Protein AF-A0A0A1X559-F1 (afdb_monomer_lite)

pLDDT: mean 78.68, std 15.58, range [46.06, 96.06]

Foldseek 3Di:
DDPPVPFQAAPQARHGFPDADPQQSPHGHVDPVSCVVCCVVCVVVRHVPNPPPPDPPPPDPPPDDDDDDDDDDDPDDPPPDDVCVVVVVVVVVVVVVVVVVVVVVVVVVVVD

Structure (mmCIF, N/CA/C/O backbone):
data_AF-A0A0A1X559-F1
#
_entry.id   AF-A0A0A1X559-F1
#
loop_
_atom_site.group_PDB
_atom_site.id
_atom_site.type_symbol
_atom_site.label_atom_id
_atom_site.label_alt_id
_atom_site.label_comp_id
_atom_site.label_asym_id
_atom_site.label_entity_id
_atom_site.label_seq_id
_atom_site.pdbx_PDB_ins_code
_atom_site.Cartn_x
_atom_site.Cartn_y
_atom_site.Cartn_z
_atom_site.occupancy
_atom_site.B_iso_or_equiv
_atom_site.auth_seq_id
_atom_site.auth_comp_id
_atom_site.auth_asym_id
_atom_s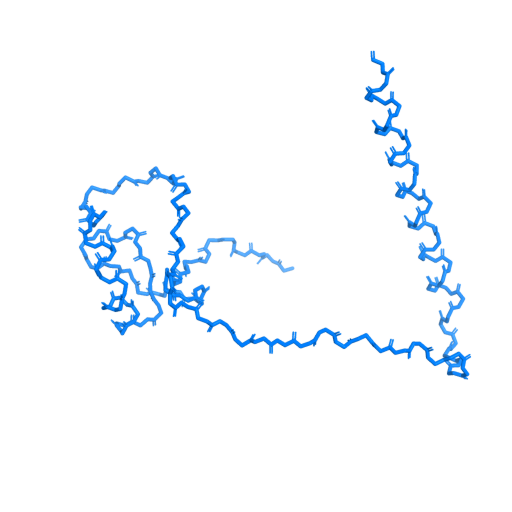ite.auth_atom_id
_atom_site.pdbx_PDB_model_num
ATOM 1 N N . PRO A 1 1 ? 0.859 -6.441 22.419 1.00 48.69 1 PRO A N 1
ATOM 2 C CA . PRO A 1 1 ? 1.602 -7.063 21.298 1.00 48.69 1 PRO A CA 1
ATOM 3 C C . PRO A 1 1 ? 2.494 -6.024 20.614 1.00 48.69 1 PRO A C 1
ATOM 5 O O . PRO A 1 1 ? 1.995 -4.993 20.176 1.00 48.69 1 PRO A O 1
ATOM 8 N N . GLU A 1 2 ? 3.807 -6.257 20.588 1.00 46.06 2 GLU A N 1
ATOM 9 C CA . GLU A 1 2 ? 4.747 -5.378 19.886 1.00 46.06 2 GLU A CA 1
ATOM 10 C C . GLU A 1 2 ? 4.391 -5.336 18.397 1.00 46.06 2 GLU A C 1
ATOM 12 O O . GLU A 1 2 ? 4.507 -6.327 17.671 1.00 46.06 2 GLU A O 1
ATOM 17 N N . ILE A 1 3 ? 3.913 -4.183 17.931 1.00 50.03 3 ILE A N 1
ATOM 18 C CA . ILE A 1 3 ? 3.712 -3.945 16.508 1.00 50.03 3 ILE A CA 1
ATOM 19 C C . ILE A 1 3 ? 5.108 -3.734 15.933 1.00 50.03 3 ILE A C 1
ATOM 21 O O . ILE A 1 3 ? 5.698 -2.667 16.069 1.00 50.03 3 ILE A O 1
ATOM 25 N N . ASN A 1 4 ? 5.679 -4.776 15.332 1.00 55.16 4 ASN A N 1
ATOM 26 C CA . ASN A 1 4 ? 6.926 -4.639 14.595 1.00 55.16 4 ASN A CA 1
ATOM 27 C C . ASN A 1 4 ? 6.638 -3.807 13.331 1.00 55.16 4 ASN A C 1
ATOM 29 O O . ASN A 1 4 ? 6.144 -4.328 12.329 1.00 55.16 4 ASN A O 1
ATOM 33 N N . ILE A 1 5 ? 6.877 -2.496 13.426 1.00 59.28 5 ILE A N 1
ATOM 34 C CA . ILE A 1 5 ? 6.582 -1.480 12.398 1.00 59.28 5 ILE A CA 1
ATOM 35 C C . ILE A 1 5 ? 7.466 -1.661 11.148 1.00 59.28 5 ILE A C 1
ATOM 37 O O . ILE A 1 5 ? 7.148 -1.155 10.077 1.00 59.28 5 ILE A O 1
ATOM 41 N N . ALA A 1 6 ? 8.536 -2.458 11.225 1.00 68.50 6 ALA A N 1
ATOM 42 C CA . ALA A 1 6 ? 9.482 -2.672 10.131 1.00 68.50 6 ALA A CA 1
ATOM 43 C C . ALA A 1 6 ? 9.070 -3.797 9.157 1.00 68.50 6 ALA A C 1
ATOM 45 O O . ALA A 1 6 ? 9.921 -4.505 8.608 1.00 68.50 6 ALA A O 1
ATOM 46 N N . LYS A 1 7 ? 7.767 -4.004 8.920 1.00 75.38 7 LYS A N 1
ATOM 47 C CA . LYS A 1 7 ? 7.320 -4.976 7.912 1.00 75.38 7 LYS A CA 1
ATOM 48 C C . LYS A 1 7 ? 7.543 -4.401 6.518 1.00 75.38 7 LYS A C 1
ATOM 50 O O . LYS A 1 7 ? 6.926 -3.417 6.131 1.00 75.38 7 LYS A O 1
ATOM 55 N N . LYS A 1 8 ? 8.409 -5.050 5.740 1.00 87.12 8 LYS A N 1
ATOM 56 C CA . LYS A 1 8 ? 8.620 -4.716 4.328 1.00 87.12 8 LYS A CA 1
ATOM 57 C C . LYS A 1 8 ? 7.358 -5.058 3.543 1.00 87.12 8 LYS A C 1
ATOM 59 O O . LYS A 1 8 ? 6.956 -6.222 3.516 1.00 87.12 8 LYS A O 1
ATOM 64 N N . LEU A 1 9 ? 6.733 -4.061 2.928 1.00 92.25 9 LEU A N 1
ATOM 65 C CA . LEU A 1 9 ? 5.485 -4.228 2.186 1.00 92.25 9 LEU A CA 1
ATOM 66 C C . LEU A 1 9 ? 5.739 -4.338 0.683 1.00 92.25 9 LEU A C 1
ATOM 68 O O . LEU A 1 9 ? 6.721 -3.829 0.146 1.00 92.25 9 LEU A O 1
ATOM 72 N N . CYS A 1 10 ? 4.840 -5.033 -0.002 1.00 93.00 10 CYS A N 1
ATOM 73 C CA . CYS A 1 10 ? 4.833 -5.135 -1.442 1.00 93.00 10 CYS A CA 1
ATOM 74 C C . CYS A 1 10 ? 4.402 -3.800 -2.045 1.00 93.00 10 CYS A C 1
ATOM 76 O O . CYS A 1 10 ? 3.248 -3.406 -1.902 1.00 93.00 10 CYS A O 1
ATOM 78 N N . PHE A 1 11 ? 5.281 -3.171 -2.820 1.00 90.38 11 PHE A N 1
ATOM 79 C CA . PHE A 1 11 ? 4.976 -1.910 -3.503 1.00 90.38 11 PHE A CA 1
ATOM 80 C C . PHE A 1 11 ? 3.846 -2.002 -4.532 1.00 90.38 11 PHE A C 1
ATOM 82 O O . PHE A 1 11 ? 3.378 -0.976 -4.993 1.00 90.38 11 PHE A O 1
ATOM 89 N N . ALA A 1 12 ? 3.409 -3.203 -4.913 1.00 89.62 12 ALA A N 1
ATOM 90 C CA . ALA A 1 12 ? 2.335 -3.388 -5.882 1.00 89.62 12 ALA A CA 1
ATOM 91 C C . ALA A 1 12 ? 0.975 -3.735 -5.261 1.00 89.62 12 ALA A C 1
ATOM 93 O O . ALA A 1 12 ? 0.004 -3.790 -5.999 1.00 89.62 12 ALA A O 1
ATOM 94 N N . CYS A 1 13 ? 0.886 -4.047 -3.963 1.00 90.31 13 CYS A N 1
ATOM 95 C CA . CYS A 1 13 ? -0.397 -4.431 -3.348 1.00 90.31 13 CYS A CA 1
ATOM 96 C C . CYS A 1 13 ? -0.505 -4.183 -1.836 1.00 90.31 13 CYS A C 1
ATOM 98 O O . CYS A 1 13 ? -1.553 -4.444 -1.259 1.00 90.31 13 CYS A O 1
ATOM 100 N N . GLY A 1 14 ? 0.562 -3.745 -1.163 1.00 88.81 14 GLY A N 1
ATOM 101 C CA . GLY A 1 14 ? 0.567 -3.469 0.278 1.00 88.81 14 GLY A CA 1
ATOM 102 C C . GLY A 1 14 ? 0.671 -4.696 1.196 1.00 88.81 14 GLY A C 1
ATOM 103 O O . GLY A 1 14 ? 0.891 -4.532 2.390 1.00 88.81 14 GLY A O 1
ATOM 104 N N . CYS A 1 15 ? 0.579 -5.928 0.681 1.00 91.06 15 CYS A N 1
ATOM 105 C CA . CYS A 1 15 ? 0.794 -7.145 1.480 1.00 91.06 15 CYS A CA 1
ATOM 106 C C . CYS A 1 15 ? 2.264 -7.302 1.914 1.00 91.06 15 CYS A C 1
ATOM 108 O O . CYS A 1 15 ? 3.140 -6.599 1.419 1.00 91.06 15 CYS A O 1
ATOM 110 N N . LEU A 1 16 ? 2.577 -8.274 2.779 1.00 93.19 16 LEU A N 1
ATOM 111 C CA . LEU A 1 16 ? 3.964 -8.563 3.169 1.00 93.19 16 LEU A CA 1
ATOM 112 C C . LEU A 1 16 ? 4.837 -8.883 1.937 1.00 93.19 16 LEU A C 1
ATOM 114 O O . LEU A 1 16 ? 4.508 -9.758 1.137 1.00 93.19 16 LEU A O 1
ATOM 118 N N . GLY A 1 17 ? 5.953 -8.169 1.789 1.00 93.19 17 GLY A N 1
ATOM 119 C CA . GLY A 1 17 ? 6.871 -8.258 0.655 1.00 93.19 17 GLY A CA 1
ATOM 120 C C . GLY A 1 17 ? 8.232 -8.851 1.035 1.00 93.19 17 GLY A C 1
ATOM 121 O O . GLY A 1 17 ? 9.200 -8.098 1.169 1.00 93.19 17 GLY A O 1
ATOM 122 N N . PRO A 1 18 ? 8.360 -10.182 1.196 1.00 91.81 18 PRO A N 1
ATOM 123 C CA . PRO A 1 18 ? 9.633 -10.810 1.554 1.00 91.81 18 PRO A CA 1
ATOM 124 C C . PRO A 1 18 ? 10.710 -10.664 0.467 1.00 91.81 18 PRO A C 1
ATOM 126 O O . PRO A 1 18 ? 11.898 -10.734 0.774 1.00 91.81 18 PRO A O 1
ATOM 129 N N . LEU A 1 19 ? 10.326 -10.443 -0.796 1.00 93.19 19 LEU A N 1
ATOM 130 C CA . LEU A 1 19 ? 11.259 -10.379 -1.920 1.00 93.19 19 LEU A CA 1
ATOM 131 C C . LEU A 1 19 ? 11.699 -8.938 -2.167 1.00 93.19 19 LEU A C 1
ATOM 133 O O . LEU A 1 19 ? 10.877 -8.093 -2.502 1.00 93.19 19 LEU A O 1
ATOM 137 N N . ALA A 1 20 ? 12.992 -8.653 -2.050 1.00 93.44 20 ALA A N 1
ATOM 138 C CA . ALA A 1 20 ? 13.551 -7.368 -2.461 1.00 93.44 20 ALA A CA 1
ATOM 139 C C . ALA A 1 20 ? 13.959 -7.401 -3.943 1.00 93.44 20 ALA A C 1
ATOM 141 O O . ALA A 1 20 ? 14.358 -8.447 -4.460 1.00 93.44 20 ALA A O 1
ATOM 142 N N . CYS A 1 21 ? 13.916 -6.255 -4.625 1.00 93.38 21 CYS A N 1
ATOM 143 C CA . CYS A 1 21 ? 14.505 -6.134 -5.957 1.00 93.38 21 CYS A CA 1
ATOM 144 C C . CYS A 1 21 ? 15.988 -6.539 -5.912 1.00 93.38 21 CYS A C 1
ATOM 146 O O . CYS A 1 21 ? 16.760 -5.982 -5.132 1.00 93.38 21 CYS A O 1
ATOM 148 N N . SER A 1 22 ? 16.405 -7.476 -6.765 1.00 90.38 22 SER A N 1
ATOM 149 C CA . SER A 1 22 ? 17.781 -7.992 -6.779 1.00 90.38 22 SER A CA 1
ATOM 150 C C . SER A 1 22 ? 18.832 -6.930 -7.111 1.00 90.38 22 SER A C 1
ATOM 152 O O . SER A 1 22 ? 19.981 -7.071 -6.698 1.00 90.38 22 SER A O 1
ATOM 154 N N . ARG A 1 23 ? 18.439 -5.869 -7.829 1.00 89.62 23 ARG A N 1
ATOM 155 C CA . ARG A 1 23 ? 19.324 -4.782 -8.260 1.00 89.62 23 ARG A CA 1
ATOM 156 C C . ARG A 1 23 ? 19.492 -3.697 -7.200 1.00 89.62 23 ARG A C 1
ATOM 158 O O . ARG A 1 23 ? 20.613 -3.449 -6.779 1.00 89.62 23 ARG A O 1
ATOM 165 N N . CYS A 1 24 ? 18.404 -3.046 -6.786 1.00 91.06 24 CYS A N 1
ATOM 166 C CA . CYS A 1 24 ? 18.485 -1.912 -5.859 1.00 91.06 24 CYS A CA 1
ATOM 167 C C . CYS A 1 24 ? 18.273 -2.288 -4.393 1.00 91.06 24 CYS A C 1
ATOM 169 O O . CYS A 1 24 ? 18.644 -1.521 -3.522 1.00 91.06 24 CYS A O 1
ATOM 171 N N . ARG A 1 25 ? 17.610 -3.416 -4.103 1.00 89.81 25 ARG A N 1
ATOM 172 C CA . ARG A 1 25 ? 17.151 -3.826 -2.759 1.00 89.81 25 ARG A CA 1
ATOM 173 C C . ARG A 1 25 ? 16.276 -2.808 -1.995 1.00 89.81 25 ARG A C 1
ATOM 175 O O . ARG A 1 25 ? 15.830 -3.135 -0.901 1.00 89.81 25 ARG A O 1
ATOM 182 N N . ASN A 1 26 ? 15.950 -1.663 -2.601 1.00 87.88 26 ASN A N 1
ATOM 183 C CA . ASN A 1 26 ? 15.141 -0.586 -2.016 1.00 87.88 26 ASN A CA 1
ATOM 184 C C . ASN A 1 26 ? 13.626 -0.849 -2.061 1.00 87.88 26 ASN A C 1
ATOM 186 O O . ASN A 1 26 ? 12.882 -0.270 -1.280 1.00 87.88 26 ASN A O 1
ATOM 190 N N . MET A 1 27 ? 13.146 -1.703 -2.975 1.00 89.75 27 MET A N 1
ATOM 191 C CA . MET A 1 27 ? 11.717 -2.021 -3.108 1.00 89.75 27 MET A CA 1
ATOM 192 C C . MET A 1 27 ? 11.443 -3.498 -2.859 1.00 89.75 27 MET A C 1
ATOM 194 O O . MET A 1 27 ? 12.189 -4.366 -3.322 1.00 89.75 27 MET A O 1
ATOM 198 N N . ASN A 1 28 ? 10.334 -3.764 -2.173 1.00 93.94 28 ASN A N 1
ATOM 199 C CA . ASN A 1 28 ? 9.880 -5.087 -1.774 1.00 93.94 28 ASN A CA 1
ATOM 200 C C . ASN A 1 28 ? 8.606 -5.518 -2.514 1.00 93.94 28 ASN A C 1
ATOM 202 O O . ASN A 1 28 ? 7.770 -4.693 -2.884 1.00 93.94 28 ASN A O 1
ATOM 206 N N . TYR A 1 29 ? 8.455 -6.826 -2.727 1.00 95.31 29 TYR A N 1
ATOM 207 C CA . TYR A 1 29 ? 7.355 -7.457 -3.451 1.00 95.31 29 TYR A CA 1
ATOM 208 C C . TYR A 1 29 ? 6.948 -8.776 -2.787 1.00 95.31 29 TYR A C 1
ATOM 210 O O . TYR A 1 29 ? 7.784 -9.486 -2.225 1.00 95.31 29 TYR A O 1
ATOM 218 N N . CYS A 1 30 ? 5.661 -9.122 -2.854 1.00 95.69 30 CYS A N 1
ATOM 219 C CA . CYS A 1 30 ? 5.177 -10.422 -2.384 1.00 95.69 30 CYS A CA 1
ATOM 220 C C . CYS A 1 30 ? 5.428 -11.547 -3.401 1.00 95.69 30 CYS A C 1
ATOM 222 O O . CYS A 1 30 ? 5.456 -12.716 -3.032 1.00 95.69 30 CYS A O 1
ATOM 224 N N . SER A 1 31 ? 5.651 -11.202 -4.673 1.00 95.19 31 SER A N 1
ATOM 225 C CA . SER A 1 31 ? 5.867 -12.158 -5.757 1.00 95.19 31 SER A CA 1
ATOM 226 C C . SER A 1 31 ? 6.655 -11.545 -6.921 1.00 95.19 31 SER A C 1
ATOM 228 O O . SER A 1 31 ? 6.699 -10.325 -7.115 1.00 95.19 31 SER A O 1
ATOM 230 N N . ALA A 1 32 ? 7.233 -12.411 -7.758 1.00 94.94 32 ALA A N 1
ATOM 231 C CA . ALA A 1 32 ? 7.875 -11.992 -9.003 1.00 94.94 32 ALA A CA 1
ATOM 232 C C . ALA A 1 32 ? 6.876 -11.393 -10.013 1.00 94.94 32 ALA A C 1
ATOM 234 O O . ALA A 1 32 ? 7.260 -10.551 -10.823 1.00 94.94 32 ALA A O 1
ATOM 235 N N . SER A 1 33 ? 5.596 -11.795 -9.980 1.00 96.00 33 SER A N 1
ATOM 236 C CA . SER A 1 33 ? 4.570 -11.209 -10.854 1.00 96.00 33 SER A CA 1
ATOM 237 C C . SER A 1 33 ? 4.347 -9.732 -10.530 1.00 96.00 33 SER A C 1
ATOM 239 O O . SER A 1 33 ? 4.357 -8.909 -11.442 1.00 96.00 33 SER A O 1
ATOM 241 N N . HIS A 1 34 ? 4.260 -9.377 -9.246 1.00 95.69 34 HIS A N 1
ATOM 242 C CA . HIS A 1 34 ? 4.123 -7.990 -8.798 1.00 95.69 34 HIS A CA 1
ATOM 243 C C . HIS A 1 34 ? 5.358 -7.137 -9.091 1.00 95.69 34 HIS A C 1
ATOM 245 O O . HIS A 1 34 ? 5.218 -5.985 -9.500 1.00 95.69 34 HIS A O 1
ATOM 251 N N . GLN A 1 35 ? 6.562 -7.704 -8.985 1.00 94.06 35 GLN A N 1
ATOM 252 C CA . GLN A 1 35 ? 7.773 -7.006 -9.418 1.00 94.06 35 GLN A CA 1
ATOM 253 C C . GLN A 1 35 ? 7.735 -6.681 -10.920 1.00 94.06 35 GLN A C 1
ATOM 255 O O . GLN A 1 35 ? 8.040 -5.556 -11.316 1.00 94.06 35 GLN A O 1
ATOM 260 N N . ARG A 1 36 ? 7.344 -7.645 -11.767 1.00 94.25 36 ARG A N 1
ATOM 261 C CA . ARG A 1 36 ? 7.243 -7.445 -13.225 1.00 94.25 36 ARG A CA 1
ATOM 262 C C . ARG A 1 36 ? 6.144 -6.451 -13.594 1.00 94.25 36 ARG A C 1
ATOM 264 O O . ARG A 1 36 ? 6.372 -5.610 -14.456 1.00 94.25 36 ARG A O 1
ATOM 271 N N . ALA A 1 37 ? 4.994 -6.511 -12.926 1.00 92.75 37 ALA A N 1
ATOM 272 C CA . ALA A 1 37 ? 3.891 -5.578 -13.144 1.00 92.75 37 ALA A CA 1
ATOM 273 C C . ALA A 1 37 ? 4.281 -4.133 -12.786 1.00 92.75 37 ALA A C 1
ATOM 275 O O . ALA A 1 37 ? 3.969 -3.202 -13.525 1.00 92.75 37 ALA A O 1
ATOM 276 N N . HIS A 1 38 ? 5.024 -3.942 -11.692 1.00 92.81 38 HIS A N 1
ATOM 277 C CA . HIS A 1 38 ? 5.505 -2.626 -11.268 1.00 92.81 38 HIS A CA 1
ATOM 278 C C . HIS A 1 38 ? 6.738 -2.132 -12.065 1.00 92.81 38 HIS A C 1
ATOM 280 O O . HIS A 1 38 ? 7.045 -0.937 -12.064 1.00 92.81 38 HIS A O 1
ATOM 286 N N . TRP A 1 39 ? 7.430 -3.012 -12.804 1.00 92.31 39 TRP A N 1
ATOM 287 C CA . TRP A 1 39 ? 8.685 -2.711 -13.512 1.00 92.31 39 TRP A CA 1
ATOM 288 C C . TRP A 1 39 ? 8.681 -1.444 -14.390 1.00 92.31 39 TRP A C 1
ATOM 290 O O . TRP A 1 39 ? 9.663 -0.697 -14.327 1.00 92.31 39 TRP A O 1
ATOM 300 N N . PRO A 1 40 ? 7.628 -1.128 -15.176 1.00 92.00 40 PRO A N 1
ATOM 301 C CA . PRO A 1 40 ? 7.601 0.085 -15.997 1.00 92.00 40 PRO A CA 1
ATOM 302 C C . PRO A 1 40 ? 7.791 1.387 -15.202 1.00 92.00 40 PRO A C 1
ATOM 304 O O . PRO A 1 40 ? 8.359 2.343 -15.738 1.00 92.00 40 PRO A O 1
ATOM 307 N N . HIS A 1 41 ? 7.361 1.404 -13.936 1.00 89.00 41 HIS A N 1
ATOM 308 C CA . HIS A 1 41 ? 7.535 2.516 -13.001 1.00 89.00 41 HIS A CA 1
ATOM 309 C C . HIS A 1 41 ? 8.855 2.378 -12.239 1.00 89.00 41 HIS A C 1
ATOM 311 O O . HIS A 1 41 ? 9.674 3.296 -12.252 1.00 89.00 41 HIS A O 1
ATOM 317 N N . HIS A 1 42 ? 9.113 1.192 -11.675 1.00 90.94 42 HIS A N 1
ATOM 318 C CA . HIS A 1 42 ? 10.310 0.921 -10.881 1.00 90.94 42 HIS A CA 1
ATOM 319 C C . HIS A 1 42 ? 11.618 1.218 -11.622 1.00 90.94 42 HIS A C 1
ATOM 321 O O . HIS A 1 42 ? 12.536 1.788 -11.040 1.00 90.94 42 HIS A O 1
ATOM 327 N N . LYS A 1 43 ? 11.720 0.860 -12.910 1.00 91.06 43 LYS A N 1
ATOM 328 C CA . LYS A 1 43 ? 12.969 0.983 -13.681 1.00 91.06 43 LYS A CA 1
ATOM 329 C C . LYS A 1 43 ? 13.540 2.405 -13.715 1.00 91.06 43 LYS A C 1
ATOM 331 O O . LYS A 1 43 ? 14.744 2.554 -13.871 1.00 91.06 43 LYS A O 1
ATOM 336 N N . LYS A 1 44 ? 12.688 3.428 -13.571 1.00 89.19 44 LYS A N 1
ATOM 337 C CA . LYS A 1 44 ? 13.081 4.846 -13.580 1.00 89.19 44 LYS A CA 1
ATOM 338 C C . LYS A 1 44 ? 13.830 5.255 -12.307 1.00 89.19 44 LYS A C 1
ATOM 340 O O . LYS A 1 44 ? 14.616 6.187 -12.348 1.00 89.19 44 LYS A O 1
ATOM 345 N N . VAL A 1 45 ? 13.586 4.543 -11.206 1.00 86.75 45 VAL A N 1
ATOM 346 C CA . VAL A 1 45 ? 14.136 4.817 -9.866 1.00 86.75 45 VAL A CA 1
ATOM 347 C C . VAL A 1 45 ? 14.994 3.658 -9.338 1.00 86.75 45 VAL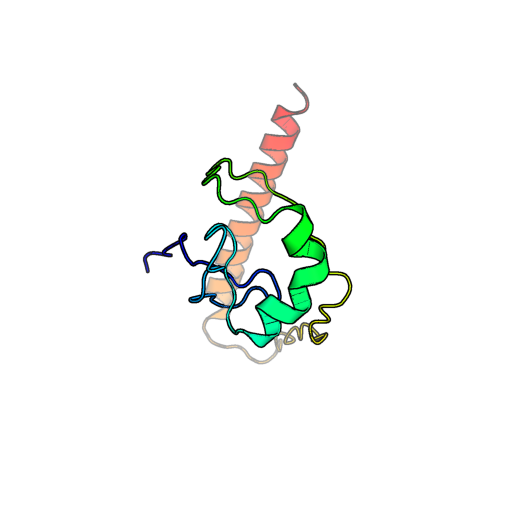 A C 1
ATOM 349 O O . VAL A 1 45 ? 15.446 3.665 -8.196 1.00 86.75 45 VAL A O 1
ATOM 352 N N . CYS A 1 46 ? 15.209 2.617 -10.150 1.00 91.19 46 CYS A N 1
ATOM 353 C CA . CYS A 1 46 ? 15.961 1.426 -9.767 1.00 91.19 46 CYS A CA 1
ATOM 354 C C . CYS A 1 46 ? 17.477 1.684 -9.827 1.00 91.19 46 CYS A C 1
ATOM 356 O O . CYS A 1 46 ? 18.160 1.258 -10.763 1.00 91.19 46 CYS A O 1
ATOM 358 N N . THR A 1 47 ? 18.002 2.331 -8.789 1.00 85.50 47 THR A N 1
ATOM 359 C CA . THR A 1 47 ? 19.426 2.660 -8.634 1.00 85.50 47 THR A CA 1
ATOM 360 C C . THR A 1 47 ? 20.100 1.736 -7.617 1.00 85.50 47 THR A C 1
ATOM 362 O O . THR A 1 47 ? 19.502 1.380 -6.608 1.00 85.50 47 THR A O 1
ATOM 365 N N . SER A 1 48 ? 21.332 1.300 -7.905 1.00 73.00 48 SER A N 1
ATOM 366 C CA . SER A 1 48 ? 22.114 0.413 -7.021 1.00 73.00 48 SER A CA 1
ATOM 367 C C . SER A 1 48 ? 22.687 1.134 -5.798 1.00 73.00 48 SER A C 1
ATOM 369 O O . SER A 1 48 ? 23.174 0.486 -4.875 1.00 73.00 48 SER A O 1
ATOM 371 N N . GLU A 1 49 ? 22.652 2.466 -5.798 1.00 70.06 49 GLU A N 1
ATOM 372 C CA . GLU A 1 49 ? 22.978 3.271 -4.629 1.00 70.06 49 GLU A CA 1
ATOM 373 C C . GLU A 1 49 ? 21.892 3.056 -3.581 1.00 70.06 49 GLU A C 1
ATOM 375 O O . GLU A 1 49 ? 20.701 3.300 -3.801 1.00 70.06 49 GLU A O 1
ATOM 380 N N . ASN A 1 50 ? 22.330 2.545 -2.440 1.00 58.00 50 ASN A N 1
ATOM 381 C CA . ASN A 1 50 ? 21.518 2.283 -1.268 1.00 58.00 50 ASN A CA 1
ATOM 382 C C . ASN A 1 50 ? 21.211 3.632 -0.592 1.00 58.00 50 ASN A C 1
ATOM 384 O O . ASN A 1 50 ? 21.655 3.894 0.522 1.00 58.00 50 ASN A O 1
ATOM 388 N N . ASN A 1 51 ? 20.534 4.537 -1.305 1.00 53.69 51 ASN A N 1
ATOM 389 C CA . ASN A 1 51 ? 20.044 5.783 -0.738 1.00 53.69 51 ASN A CA 1
ATOM 390 C C . ASN A 1 51 ? 18.867 5.429 0.165 1.00 53.69 51 ASN A C 1
ATOM 392 O O . ASN A 1 51 ? 17.708 5.431 -0.237 1.00 53.69 51 ASN A O 1
ATOM 396 N N . SER A 1 52 ? 19.190 5.116 1.416 1.00 54.09 52 SER A N 1
ATOM 397 C CA . SER A 1 52 ? 18.269 5.017 2.546 1.00 54.09 52 SER A CA 1
ATOM 398 C C . SER A 1 52 ? 17.686 6.383 2.944 1.00 54.09 52 SER A C 1
ATOM 400 O O . SER A 1 52 ? 17.363 6.607 4.108 1.00 54.09 52 SER A O 1
ATOM 402 N N . SER A 1 53 ? 17.567 7.318 2.001 1.00 50.69 53 SER A N 1
ATOM 403 C CA . SER A 1 53 ? 16.747 8.510 2.144 1.00 50.69 53 SER A CA 1
ATOM 404 C C . SER A 1 53 ? 15.317 8.097 1.820 1.00 50.69 53 SER A C 1
ATOM 406 O O . SER A 1 53 ? 14.918 8.037 0.657 1.00 50.69 53 SER A O 1
ATOM 408 N N . SER A 1 54 ? 14.578 7.738 2.867 1.00 53.53 54 SER A N 1
ATOM 409 C CA . SER A 1 54 ? 13.133 7.519 2.857 1.00 53.53 54 SER A CA 1
ATOM 410 C C . SER A 1 54 ? 12.398 8.804 2.463 1.00 53.53 54 SER A C 1
ATOM 412 O O . SER A 1 54 ? 11.748 9.437 3.289 1.00 53.53 54 SER A O 1
ATOM 414 N N . GLU A 1 55 ? 12.513 9.229 1.211 1.00 51.06 55 GLU A N 1
ATOM 415 C CA . GLU A 1 55 ? 11.564 10.178 0.652 1.00 51.06 55 GLU A CA 1
ATOM 416 C C . GLU A 1 55 ? 10.270 9.401 0.412 1.00 51.06 55 GLU A C 1
ATOM 418 O O . GLU A 1 55 ? 10.268 8.358 -0.249 1.00 51.06 55 GLU A O 1
ATOM 423 N N . ASN A 1 56 ? 9.181 9.856 1.037 1.00 52.03 56 ASN A N 1
ATOM 424 C CA . ASN A 1 56 ? 7.834 9.346 0.803 1.00 52.03 56 ASN A CA 1
ATOM 425 C C . ASN A 1 56 ? 7.484 9.628 -0.661 1.00 52.03 56 ASN A C 1
ATOM 427 O O . ASN A 1 56 ? 6.962 10.684 -1.001 1.00 52.03 56 ASN A O 1
ATOM 431 N N . ILE A 1 57 ? 7.843 8.708 -1.552 1.00 55.53 57 ILE A N 1
ATOM 432 C CA . ILE A 1 57 ? 7.371 8.755 -2.926 1.00 55.53 57 ILE A CA 1
ATOM 433 C C . ILE A 1 57 ? 5.938 8.239 -2.870 1.00 55.53 57 ILE A C 1
ATOM 435 O O . ILE A 1 57 ? 5.722 7.032 -2.741 1.00 55.53 57 ILE A O 1
ATOM 439 N N . ASP A 1 58 ? 4.976 9.154 -2.965 1.00 52.41 58 ASP A N 1
ATOM 440 C CA . ASP A 1 58 ? 3.561 8.857 -3.184 1.00 52.41 58 ASP A CA 1
ATOM 441 C C . ASP A 1 58 ? 3.392 8.173 -4.552 1.00 52.41 58 ASP A C 1
ATOM 443 O O . ASP A 1 58 ? 3.005 8.772 -5.557 1.00 52.41 58 ASP A O 1
ATOM 447 N N . VAL A 1 59 ? 3.757 6.891 -4.634 1.00 60.09 59 VAL A N 1
ATOM 448 C CA . VAL A 1 59 ? 3.554 6.082 -5.834 1.00 60.09 59 VAL A CA 1
ATOM 449 C C . VAL A 1 59 ? 2.092 5.658 -5.854 1.00 60.09 59 VAL A C 1
ATOM 451 O O . VAL A 1 59 ? 1.716 4.610 -5.332 1.00 60.09 59 VAL A O 1
ATOM 454 N N . ILE A 1 60 ? 1.260 6.474 -6.495 1.00 61.88 60 ILE A N 1
ATOM 455 C CA . ILE A 1 60 ? -0.091 6.074 -6.884 1.00 61.88 60 ILE A CA 1
ATOM 456 C C . ILE A 1 60 ? 0.051 4.956 -7.919 1.00 61.88 60 ILE A C 1
ATOM 458 O O . ILE A 1 60 ? 0.524 5.192 -9.031 1.00 61.88 60 ILE A O 1
ATOM 462 N N . LEU A 1 61 ? -0.334 3.725 -7.571 1.00 62.81 61 LEU A N 1
ATOM 463 C CA . LEU A 1 61 ? -0.417 2.643 -8.547 1.00 62.81 61 LEU A CA 1
ATOM 464 C C . LEU A 1 61 ? -1.734 2.768 -9.319 1.00 62.81 61 LEU A C 1
ATOM 466 O O . LEU A 1 61 ? -2.791 2.482 -8.758 1.00 62.81 61 LEU A O 1
ATOM 470 N N . PRO A 1 62 ? -1.698 3.133 -10.613 1.00 64.56 62 PRO A N 1
ATOM 471 C CA . PRO A 1 62 ? -2.902 3.503 -11.357 1.00 64.56 62 PRO A CA 1
ATOM 472 C C . PRO A 1 62 ? -3.869 2.334 -11.608 1.00 64.56 62 PRO A C 1
ATOM 474 O O . PRO A 1 62 ? -4.992 2.562 -12.039 1.00 64.56 62 PRO A O 1
ATOM 477 N N . ASN A 1 63 ? -3.448 1.089 -11.354 1.00 70.75 63 ASN A N 1
ATOM 478 C CA . ASN A 1 63 ? -4.192 -0.121 -11.718 1.00 70.75 63 ASN A CA 1
ATOM 479 C C . ASN A 1 63 ? -4.401 -1.109 -10.557 1.00 70.75 63 ASN A C 1
ATOM 481 O O . ASN A 1 63 ? -4.752 -2.261 -10.805 1.00 70.75 63 ASN A O 1
ATOM 485 N N . ILE A 1 64 ? -4.190 -0.701 -9.301 1.00 74.69 64 ILE A N 1
ATOM 486 C CA . ILE A 1 64 ? -4.624 -1.521 -8.161 1.00 74.69 64 ILE A CA 1
ATOM 487 C C . ILE A 1 64 ? -6.070 -1.153 -7.851 1.00 74.69 64 ILE A C 1
ATOM 489 O O . ILE A 1 64 ? -6.340 -0.064 -7.353 1.00 74.69 64 ILE A O 1
ATOM 493 N N . ARG A 1 65 ? -6.998 -2.070 -8.125 1.00 70.00 65 ARG A N 1
ATOM 494 C CA . ARG A 1 65 ? -8.363 -1.988 -7.602 1.00 70.00 65 ARG A CA 1
ATOM 495 C C . ARG A 1 65 ? -8.493 -2.932 -6.419 1.00 70.00 65 ARG A C 1
ATOM 497 O O . ARG A 1 65 ? -8.285 -4.135 -6.565 1.00 70.00 65 ARG A O 1
ATOM 504 N N . PHE A 1 66 ? -8.824 -2.380 -5.260 1.00 75.50 66 PHE A N 1
ATOM 505 C CA . PHE A 1 66 ? -9.284 -3.165 -4.123 1.00 75.50 66 PHE A CA 1
ATOM 506 C C . PHE A 1 66 ? -10.787 -3.432 -4.285 1.00 75.50 66 PHE A C 1
ATOM 508 O O . PHE A 1 66 ? -11.475 -2.603 -4.883 1.00 75.50 66 PHE A O 1
ATOM 515 N N . PRO A 1 67 ? -11.308 -4.571 -3.802 1.00 84.19 67 PRO A N 1
ATOM 516 C CA . PRO A 1 67 ? -12.748 -4.776 -3.735 1.00 84.19 67 PRO A CA 1
ATOM 517 C C . PRO A 1 67 ? -13.398 -3.717 -2.837 1.00 84.19 67 PRO A C 1
ATOM 519 O O . PRO A 1 67 ? -12.874 -3.410 -1.765 1.00 84.19 67 PRO A O 1
ATOM 522 N N . GLU A 1 68 ? -14.529 -3.174 -3.278 1.00 83.12 68 GLU A N 1
ATOM 523 C CA . GLU A 1 68 ? -15.358 -2.271 -2.481 1.00 83.12 68 GLU A CA 1
ATOM 524 C C . GLU A 1 68 ? -16.238 -3.115 -1.548 1.00 83.12 68 GLU A C 1
ATOM 526 O O . GLU A 1 68 ? -16.936 -4.020 -2.006 1.00 83.12 68 GLU A O 1
ATOM 531 N N . TRP A 1 69 ? -16.175 -2.847 -0.243 1.00 86.88 69 TRP A N 1
ATOM 532 C CA . TRP A 1 69 ? -17.010 -3.493 0.772 1.00 86.88 69 TRP A CA 1
ATOM 533 C C . TRP A 1 69 ? -17.819 -2.429 1.510 1.00 86.88 69 TRP A C 1
ATOM 535 O O . TRP A 1 69 ? -17.293 -1.364 1.836 1.00 86.88 69 TRP A O 1
ATOM 545 N N . GLU A 1 70 ? -19.087 -2.722 1.776 1.00 86.19 70 GLU A N 1
ATOM 546 C CA . GLU A 1 70 ? -19.966 -1.861 2.563 1.00 86.19 70 GLU A CA 1
ATOM 547 C C . GLU A 1 70 ? -19.659 -2.009 4.059 1.00 86.19 70 GLU A C 1
ATOM 549 O O . GLU A 1 70 ? -19.507 -3.121 4.569 1.00 86.19 70 GLU A O 1
ATOM 554 N N . ILE A 1 71 ? -19.571 -0.881 4.769 1.00 88.25 71 ILE A N 1
ATOM 555 C CA . ILE A 1 71 ? -19.515 -0.884 6.231 1.00 88.25 71 ILE A CA 1
ATOM 556 C C . ILE A 1 71 ? -20.939 -1.122 6.727 1.00 88.25 71 ILE A C 1
ATOM 558 O O . ILE A 1 71 ? -21.774 -0.222 6.682 1.00 88.25 71 ILE A O 1
ATOM 562 N N . VAL A 1 72 ? -21.205 -2.336 7.198 1.00 86.38 72 VAL A N 1
ATOM 563 C CA . VAL A 1 72 ? -22.479 -2.675 7.831 1.00 86.38 72 VAL A CA 1
ATOM 564 C C . VAL A 1 72 ? -22.430 -2.199 9.279 1.00 86.38 72 VAL A C 1
ATOM 566 O O . VAL A 1 72 ? -21.591 -2.654 10.055 1.00 86.38 72 VAL A O 1
ATOM 569 N N . VAL A 1 73 ? -23.312 -1.266 9.635 1.00 84.94 73 VAL A N 1
ATOM 570 C CA . VAL A 1 73 ? -23.550 -0.888 11.032 1.00 84.94 73 VAL A CA 1
ATOM 571 C C . VAL A 1 73 ? -24.701 -1.743 11.533 1.00 84.94 73 VAL A C 1
ATOM 573 O O . VAL A 1 73 ? -25.806 -1.675 10.994 1.00 84.94 73 VAL A O 1
ATOM 576 N N . GLU A 1 74 ? -24.441 -2.570 12.539 1.00 82.38 74 GLU A N 1
ATOM 577 C CA . GLU A 1 74 ? -25.502 -3.304 13.217 1.00 82.38 74 GLU A CA 1
ATOM 578 C C . GLU A 1 74 ? -26.388 -2.301 13.961 1.00 82.38 74 GLU A C 1
ATOM 580 O O . GLU A 1 74 ? -25.900 -1.427 14.683 1.00 82.38 74 GLU A O 1
ATOM 585 N N . ALA A 1 75 ? -27.700 -2.386 13.743 1.00 77.44 75 ALA A N 1
ATOM 586 C CA . ALA A 1 75 ? -28.640 -1.623 14.542 1.00 77.44 75 ALA A CA 1
ATOM 587 C C . ALA A 1 75 ? -28.604 -2.190 15.962 1.00 77.44 75 ALA A C 1
ATOM 589 O O . ALA A 1 75 ? -28.838 -3.382 16.150 1.00 77.44 75 ALA A O 1
ATOM 590 N N . ASN A 1 76 ? -28.320 -1.337 16.944 1.00 72.88 76 ASN A N 1
ATOM 591 C CA . ASN A 1 76 ? -28.534 -1.694 18.338 1.00 72.88 76 ASN A CA 1
ATOM 592 C C . ASN A 1 76 ? -30.031 -1.996 18.513 1.00 72.88 76 ASN A C 1
ATOM 594 O O . ASN A 1 76 ? -30.853 -1.103 18.290 1.00 72.88 76 ASN A O 1
ATOM 598 N N . ASP A 1 77 ? -30.387 -3.243 18.822 1.00 75.12 77 ASP A N 1
ATOM 599 C CA . ASP A 1 77 ? -31.778 -3.627 19.050 1.00 75.12 77 ASP A CA 1
ATOM 600 C C . ASP A 1 77 ? -32.226 -3.022 20.393 1.00 75.12 77 ASP A C 1
ATOM 602 O O . ASP A 1 77 ? -31.690 -3.396 21.441 1.00 75.12 77 ASP A O 1
ATOM 606 N N . PRO A 1 78 ? -33.176 -2.067 20.403 1.00 61.88 78 PRO A N 1
ATOM 607 C CA . PRO A 1 78 ? -33.596 -1.409 21.636 1.00 61.88 78 PRO A CA 1
ATOM 608 C C . PRO A 1 78 ? -34.275 -2.368 22.632 1.00 61.88 78 PRO A C 1
ATOM 610 O O . PRO A 1 78 ? -34.371 -2.032 23.816 1.00 61.88 78 PRO A O 1
ATOM 613 N N . ASP A 1 79 ? -34.734 -3.541 22.180 1.00 65.81 79 ASP A N 1
ATOM 614 C CA . ASP A 1 79 ? -35.393 -4.551 23.008 1.00 65.81 79 ASP A CA 1
ATOM 615 C C . ASP A 1 79 ? -34.427 -5.643 23.512 1.00 65.81 79 ASP A C 1
ATOM 617 O O . ASP A 1 79 ? -34.752 -6.347 24.477 1.00 65.81 79 ASP A O 1
ATOM 621 N N . GLU A 1 80 ? -33.208 -5.752 22.964 1.00 62.72 80 GLU A N 1
ATOM 622 C CA . GLU A 1 80 ? -32.193 -6.686 23.462 1.00 62.72 80 GLU A CA 1
ATOM 623 C C . GLU A 1 80 ? -31.431 -6.095 24.659 1.00 62.72 80 GLU A C 1
ATOM 625 O O . GLU A 1 80 ? -30.259 -5.739 24.590 1.00 62.72 80 GLU A O 1
ATOM 630 N N . LYS A 1 81 ? -32.108 -5.987 25.809 1.00 55.78 81 LYS A N 1
ATOM 631 C CA . LYS A 1 81 ? -31.478 -5.649 27.097 1.00 55.78 81 LYS A CA 1
ATOM 632 C C . LYS A 1 81 ? -30.531 -6.753 27.562 1.00 55.78 81 LYS A C 1
ATOM 634 O O . LYS A 1 81 ? -30.892 -7.590 28.391 1.00 55.78 81 LYS A O 1
ATOM 639 N N . SER A 1 82 ? -29.290 -6.716 27.091 1.00 54.62 82 SER A N 1
ATOM 640 C CA . SER A 1 82 ? -2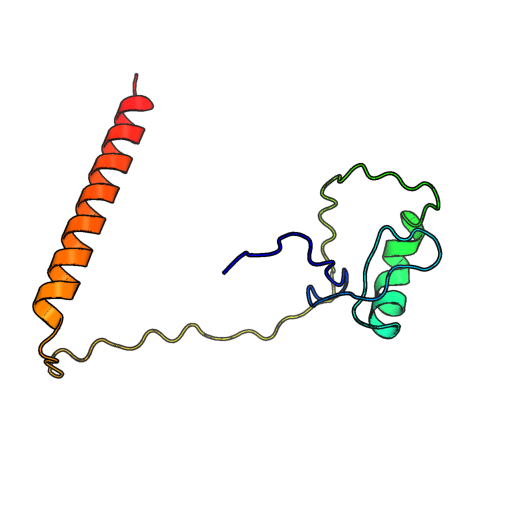8.180 -7.355 27.788 1.00 54.62 82 SER A CA 1
ATOM 641 C C . SER A 1 82 ? -27.871 -6.562 29.069 1.00 54.62 82 SER A C 1
AT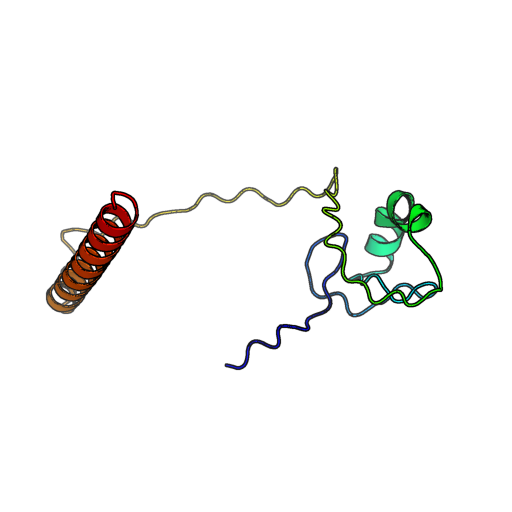OM 643 O O . SER A 1 82 ? -27.930 -5.333 29.118 1.00 54.62 82 SER A O 1
ATOM 645 N N . THR A 1 83 ? -27.591 -7.263 30.165 1.00 54.62 83 THR A N 1
ATOM 646 C CA . THR A 1 83 ? -27.402 -6.693 31.516 1.00 54.62 83 THR A CA 1
ATOM 647 C C . THR A 1 83 ? -26.228 -5.700 31.647 1.00 54.62 83 THR A C 1
ATOM 649 O O . THR A 1 83 ? -26.024 -5.155 32.727 1.00 54.62 83 THR A O 1
ATOM 652 N N . THR A 1 84 ? -25.467 -5.462 30.575 1.00 55.12 84 THR A N 1
ATOM 653 C CA . THR A 1 84 ? -24.261 -4.618 30.488 1.00 55.12 84 THR A CA 1
ATOM 654 C C . THR A 1 84 ? -24.508 -3.188 29.979 1.00 55.12 84 THR A C 1
ATOM 656 O O . THR A 1 84 ? -23.621 -2.347 30.089 1.00 55.12 84 THR A O 1
ATOM 659 N N . GLN A 1 85 ? -25.713 -2.863 29.494 1.00 55.38 85 GLN A N 1
ATOM 660 C CA . GLN A 1 85 ? -26.005 -1.592 28.802 1.00 55.38 85 GLN A CA 1
ATOM 661 C C . GLN A 1 85 ? -25.776 -0.313 29.626 1.00 55.38 85 GLN A C 1
ATOM 663 O O . GLN A 1 85 ? -25.321 0.690 29.090 1.00 55.38 85 GLN A O 1
ATOM 668 N N . LYS A 1 86 ? -26.057 -0.325 30.935 1.00 57.00 86 LYS A N 1
ATOM 669 C CA . LYS A 1 86 ? -25.904 0.881 31.775 1.00 57.00 86 LYS A CA 1
ATOM 670 C C . LYS A 1 86 ? -24.448 1.302 31.968 1.00 57.00 86 LYS A C 1
ATOM 672 O O . LYS A 1 86 ? -24.179 2.485 32.165 1.00 57.00 86 LYS A O 1
ATOM 677 N N . ASP A 1 87 ? -23.533 0.340 31.939 1.00 61.19 87 ASP A N 1
ATOM 678 C CA . ASP A 1 87 ? -22.120 0.583 32.217 1.00 61.19 87 ASP A CA 1
ATOM 679 C C . ASP A 1 87 ? -21.384 1.043 30.950 1.00 61.19 87 ASP A C 1
ATOM 681 O O . ASP A 1 87 ? -20.503 1.899 31.028 1.00 61.19 87 ASP A O 1
ATOM 685 N N . GLU A 1 88 ? -21.782 0.532 29.780 1.00 67.44 88 GLU A N 1
ATOM 686 C CA . GLU A 1 88 ? -21.244 0.944 28.478 1.00 67.44 88 GLU A CA 1
ATOM 687 C C . GLU A 1 88 ? -21.704 2.353 28.087 1.00 67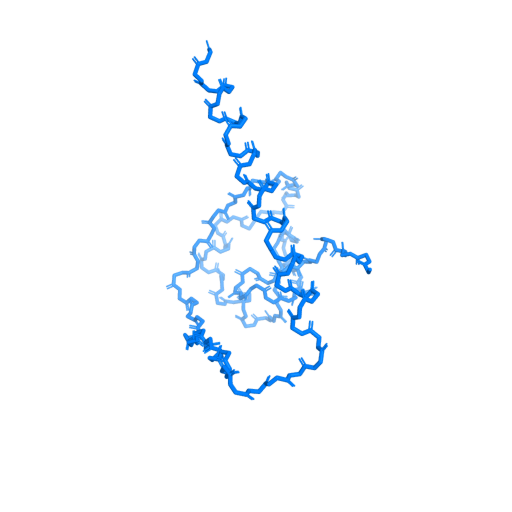.44 88 GLU A C 1
ATOM 689 O O . GLU A 1 88 ? -20.866 3.197 27.772 1.00 67.44 88 GLU A O 1
ATOM 694 N N . GLU A 1 89 ? -22.999 2.654 28.212 1.00 77.00 89 GLU A N 1
ATOM 695 C CA . GLU A 1 89 ? -23.571 3.960 27.847 1.00 77.00 89 GLU A CA 1
ATOM 696 C C . GLU A 1 89 ? -22.996 5.095 28.723 1.00 77.00 89 GLU A C 1
ATOM 698 O O . GLU A 1 89 ? -22.607 6.154 28.231 1.00 77.00 89 GLU A O 1
ATOM 703 N N . SER A 1 90 ? -22.814 4.828 30.023 1.00 83.69 90 SER A N 1
ATOM 704 C CA . SER A 1 90 ? -22.144 5.727 30.979 1.00 83.69 90 SER A CA 1
ATOM 705 C C . SER A 1 90 ? -20.673 5.988 30.618 1.00 83.69 90 SER A C 1
ATOM 707 O O . SER A 1 90 ? -20.168 7.113 30.716 1.00 83.69 90 SER A O 1
ATOM 709 N N . MET A 1 91 ? -19.962 4.950 30.169 1.00 81.44 91 MET A N 1
ATOM 710 C CA . MET A 1 91 ? -18.559 5.066 29.776 1.00 81.44 91 MET A CA 1
ATOM 711 C C . MET A 1 91 ? -18.404 5.844 28.464 1.00 81.44 91 MET A C 1
ATOM 713 O O . MET A 1 91 ? -17.493 6.668 28.344 1.00 81.44 91 MET A O 1
ATOM 717 N N . GLU A 1 92 ? -19.297 5.626 27.499 1.00 87.38 92 GLU A N 1
ATOM 718 C CA . GLU A 1 92 ? -19.354 6.393 26.253 1.00 87.38 92 GLU A CA 1
ATOM 719 C C . GLU A 1 92 ? -19.649 7.874 26.511 1.00 87.38 92 GLU A C 1
ATOM 721 O O . GLU A 1 92 ? -18.960 8.741 25.965 1.00 87.38 92 GLU A O 1
ATOM 726 N N . GLU A 1 93 ? -20.584 8.177 27.413 1.00 91.50 93 GLU A N 1
ATOM 727 C CA . GLU A 1 93 ? -20.934 9.550 27.781 1.00 91.50 93 GLU A CA 1
ATOM 728 C C . GLU A 1 93 ? -19.753 10.296 28.430 1.00 91.50 93 GLU A C 1
ATOM 730 O O . GLU A 1 93 ? -19.448 11.439 28.070 1.00 91.50 93 GLU A O 1
ATOM 735 N N . SER A 1 94 ? -19.002 9.632 29.316 1.00 93.44 94 SER A N 1
ATOM 736 C CA . SER A 1 94 ? -17.791 10.210 29.911 1.00 93.44 94 SER A CA 1
ATOM 737 C C . SER A 1 94 ? -16.702 10.487 28.866 1.00 93.44 94 SER A C 1
ATOM 739 O O . SER A 1 94 ? -16.067 11.544 28.911 1.00 93.44 94 SER A O 1
ATOM 741 N N . ARG A 1 95 ? -16.485 9.570 27.911 1.00 93.00 95 ARG A N 1
ATOM 742 C CA . ARG A 1 95 ? -15.497 9.748 26.828 1.00 93.00 95 ARG A CA 1
ATOM 743 C C . ARG A 1 95 ? -15.889 10.885 25.889 1.00 93.00 95 ARG A C 1
ATOM 745 O O . ARG A 1 95 ? -15.025 11.640 25.441 1.00 93.00 95 ARG A O 1
ATOM 752 N N . LEU A 1 96 ? -17.184 11.030 25.607 1.00 92.25 96 LEU A N 1
ATOM 753 C CA . LEU A 1 96 ? -17.697 12.117 24.781 1.00 92.25 96 LEU A CA 1
ATOM 754 C C . LEU A 1 96 ? -17.482 13.475 25.454 1.00 92.25 96 LEU A C 1
ATOM 756 O O . LEU A 1 96 ? -17.069 14.431 24.795 1.00 92.25 96 LEU A O 1
ATOM 760 N N . LYS A 1 97 ? -17.709 13.552 26.767 1.00 95.81 97 LYS A N 1
ATOM 761 C CA . LYS A 1 97 ? -17.469 14.769 27.541 1.00 95.81 97 LYS A CA 1
ATOM 762 C C . LYS A 1 97 ? -15.994 15.174 27.534 1.00 95.81 97 LYS A C 1
ATOM 764 O O . LYS A 1 97 ? -15.686 16.327 27.250 1.00 95.81 97 LYS A O 1
ATOM 769 N N . GLU A 1 98 ? -15.087 14.225 27.764 1.00 96.06 98 GLU A N 1
ATOM 770 C CA . GLU A 1 98 ? -13.642 14.478 27.701 1.00 96.06 98 GLU A CA 1
ATOM 771 C C . GLU A 1 98 ? -13.217 15.014 26.323 1.00 96.06 98 GLU A C 1
ATOM 773 O O . GLU A 1 98 ? -12.476 15.994 26.234 1.00 96.06 98 GLU A O 1
ATOM 778 N N . TYR A 1 99 ? -13.739 14.436 25.234 1.00 92.31 99 TYR A N 1
ATOM 779 C CA . TYR A 1 99 ? -13.494 14.943 23.882 1.00 92.31 99 TYR A CA 1
ATOM 780 C C . TYR A 1 99 ? -13.993 16.383 23.701 1.00 92.31 99 TYR A C 1
ATOM 782 O O . TYR A 1 99 ? -13.269 17.220 23.160 1.00 92.31 99 TYR A O 1
ATOM 790 N N . GLN A 1 100 ? -15.204 16.695 24.168 1.00 93.62 100 GLN A N 1
ATOM 791 C CA . GLN A 1 100 ? -15.752 18.051 24.083 1.00 93.62 100 GLN A CA 1
ATOM 792 C C . GLN A 1 100 ? -14.893 19.060 24.850 1.00 93.62 100 GLN A C 1
ATOM 794 O O . GLN A 1 100 ? -14.632 20.150 24.336 1.00 93.62 100 GLN A O 1
ATOM 799 N N . ASP A 1 101 ? -14.400 18.685 26.029 1.00 95.62 101 ASP A N 1
ATOM 800 C CA . ASP A 1 101 ? -13.517 19.527 26.835 1.00 95.62 101 ASP A CA 1
ATOM 801 C C . ASP A 1 101 ? -12.176 19.776 26.127 1.00 95.62 101 ASP A C 1
ATOM 803 O O . ASP A 1 101 ? -11.707 20.916 26.073 1.00 95.62 101 ASP A O 1
ATOM 807 N N . LEU A 1 102 ? -11.587 18.745 25.509 1.00 92.06 102 LEU A N 1
ATOM 808 C CA . LEU A 1 102 ? -10.357 18.870 24.719 1.00 92.06 102 LEU A CA 1
ATOM 809 C C . LEU A 1 102 ? -10.551 19.759 23.489 1.00 92.06 102 LEU A C 1
ATOM 811 O O . LEU A 1 102 ? -9.714 20.619 23.212 1.00 92.06 102 LEU A O 1
ATOM 815 N N . VAL A 1 103 ? -11.660 19.596 22.765 1.00 93.56 103 VAL A N 1
ATOM 816 C CA . VAL A 1 103 ? -11.994 20.443 21.612 1.00 93.56 103 VAL A CA 1
ATOM 817 C C . VAL A 1 103 ? -12.195 21.889 22.052 1.00 93.56 103 VAL A C 1
ATOM 819 O O . VAL A 1 103 ? -11.649 22.798 21.429 1.00 93.56 103 VAL A O 1
ATOM 822 N N . ALA A 1 104 ? -12.919 22.120 23.148 1.00 92.25 104 ALA A N 1
ATOM 823 C CA . ALA A 1 104 ? -13.143 23.457 23.683 1.00 92.25 104 ALA A CA 1
ATOM 824 C C . ALA A 1 104 ? -11.840 24.112 24.168 1.00 92.25 104 ALA A C 1
ATOM 826 O O . ALA A 1 104 ? -11.629 25.301 23.932 1.00 92.25 104 ALA A O 1
ATOM 827 N N . ALA A 1 105 ? -10.950 23.357 24.815 1.00 89.56 105 ALA A N 1
ATOM 828 C CA . ALA A 1 105 ? -9.632 23.834 25.221 1.00 89.56 105 ALA A CA 1
ATOM 829 C C . ALA A 1 105 ? -8.749 24.166 24.009 1.00 89.56 105 ALA A C 1
ATOM 831 O O . ALA A 1 105 ? -8.115 25.220 23.985 1.00 89.56 105 ALA A O 1
ATOM 832 N N . ASN A 1 106 ? -8.765 23.324 22.973 1.00 84.38 106 ASN A N 1
ATOM 833 C CA . ASN A 1 106 ? -8.008 23.552 21.745 1.00 84.38 106 ASN A CA 1
ATOM 834 C C . ASN A 1 106 ? -8.534 24.772 20.962 1.00 84.38 106 ASN A C 1
ATOM 836 O O . ASN A 1 106 ? -7.753 25.581 20.471 1.00 84.38 106 ASN A O 1
ATOM 840 N N . LEU A 1 107 ? -9.857 24.965 20.910 1.00 76.31 107 LEU A N 1
ATOM 841 C CA . LEU A 1 107 ? -10.480 26.161 20.331 1.00 76.31 107 LEU A CA 1
ATOM 842 C C . LEU A 1 107 ? -10.145 27.430 21.124 1.00 76.31 107 LEU A C 1
ATOM 844 O O . LEU A 1 107 ? -9.878 28.466 20.524 1.00 76.31 107 LEU A O 1
ATOM 848 N N . LYS A 1 108 ? -10.106 27.358 22.460 1.00 74.75 108 LYS A N 1
ATOM 849 C CA . LYS A 1 108 ? -9.672 28.481 23.307 1.00 74.75 108 LYS A CA 1
ATOM 850 C C . LYS A 1 108 ? -8.199 28.822 23.090 1.00 74.75 108 LYS A C 1
ATOM 852 O O . LYS A 1 108 ? -7.872 29.997 23.033 1.00 74.75 108 LYS A O 1
ATOM 857 N N . GLN A 1 109 ? -7.337 27.823 22.916 1.00 66.06 109 GLN A N 1
ATOM 858 C CA . GLN A 1 109 ? -5.913 28.021 22.636 1.00 66.06 109 GLN A CA 1
ATOM 859 C C . GLN A 1 109 ? -5.655 28.668 21.263 1.00 66.06 109 GLN A C 1
ATOM 861 O O . GLN A 1 109 ? -4.651 29.351 21.098 1.00 66.06 109 GLN A O 1
ATOM 866 N N . LEU A 1 110 ? -6.548 28.461 20.290 1.00 64.88 110 LEU A N 1
ATOM 867 C CA . LEU A 1 110 ? -6.485 29.060 18.949 1.00 64.88 110 LEU A CA 1
ATOM 868 C C . LEU A 1 110 ? -7.084 30.476 18.874 1.00 64.88 110 LEU A C 1
ATOM 870 O O . LEU A 1 110 ? -6.895 31.160 17.871 1.00 64.88 110 LEU A O 1
ATOM 874 N N . MET A 1 111 ? -7.837 30.899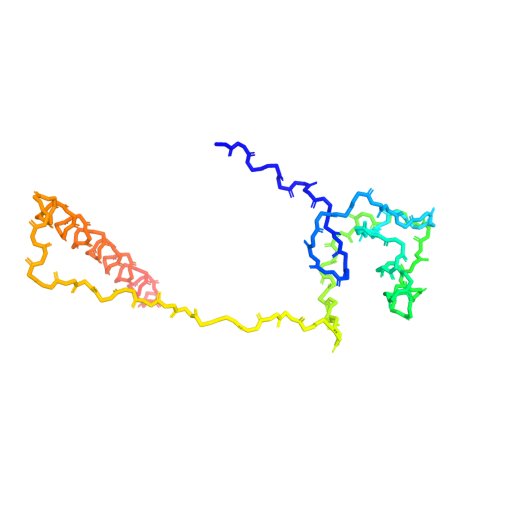 19.894 1.00 60.28 111 MET A N 1
ATOM 875 C CA . MET A 1 111 ? -8.474 32.223 19.971 1.00 60.28 111 MET A CA 1
ATOM 876 C C . MET A 1 111 ? -7.699 33.230 20.841 1.00 60.28 111 MET A C 1
ATOM 878 O O . MET A 1 111 ? -8.211 34.317 21.110 1.00 60.28 111 MET A O 1
ATOM 882 N N . ILE A 1 112 ? -6.485 32.876 21.272 1.00 50.84 112 ILE A N 1
ATOM 883 C CA . ILE A 1 112 ? -5.513 33.746 21.956 1.00 50.84 112 ILE A CA 1
ATOM 884 C C . ILE A 1 112 ? -4.364 34.009 20.983 1.00 50.84 112 ILE A C 1
ATOM 886 O O . ILE A 1 112 ? -3.909 35.173 20.922 1.00 50.84 112 ILE A O 1
#

Radius of gyration: 23.74 Å; chains: 1; bounding box: 58×46×48 Å

Sequence (112 aa):
PEINIAKKLCFACGCLGPLACSRCRNMNYCSASHQRAHWPHHKKVCTSENNSSSENIDVILPNIRFPEWEIVVEANDPDEKSTTQKDEESMEESRLKEYQDLVAANLKQLMI

Secondary structure (DSSP, 8-state):
------PPBBTTTSSB--EEPTTTS--EESSHHHHHHHHHHHTTT--SS------------TT-PPPP---PPPP--TT---TTHHHHHHHHHHHHHHHHHHHHHHHHHH--

InterPro domains:
  IPR002893 Zinc finger, MYND-type [PF01753] (10-46)
  IPR002893 Zinc finger, MYND-type [PS01360] (10-46)
  IPR002893 Zinc finger, MYND-type [PS50865] (10-46)

Organism: Zeugodacus cucurbitae (NCBI:txid28588)